Protein AF-A0A7Y5CRU9-F1 (afdb_monomer_lite)

Foldseek 3Di:
DPDPDPLDAAADEPLRLVVLCVCCVVVPDPVCVVVSVVVSVVSVVRHDYDDQPDDDPFFQPNSCVVQVSRCQRVVPQEDEDPCCVRGDPQDDNNYGYYHPVVVVVVSVVVVVVVD

Secondary structure (DSSP, 8-state):
------SS-EEEEHHHHHHHHHHHHHHS-GGGHHHHHHHHHHHHHHEEEE--------SSSGGGHHHHHHHHHTT-SEEE-S-GGGSPSSEETTEEEE-HHHHHHHHHHHHHH--

Radius of gyration: 15.54 Å; chains: 1; bounding box: 36×32×41 Å

Structure (mmCIF, N/CA/C/O backbone):
data_AF-A0A7Y5CRU9-F1
#
_entry.id   AF-A0A7Y5CRU9-F1
#
loop_
_atom_site.group_PDB
_atom_site.id
_atom_site.type_symbol
_atom_site.label_atom_id
_atom_site.label_alt_id
_atom_site.label_comp_id
_atom_site.label_asym_id
_atom_site.label_entity_id
_atom_site.label_seq_id
_atom_site.pdbx_PDB_ins_code
_atom_site.Cartn_x
_atom_site.Cartn_y
_atom_site.Cartn_z
_atom_site.occupancy
_atom_site.B_iso_or_equiv
_atom_site.auth_seq_id
_atom_site.auth_comp_id
_atom_site.auth_asym_id
_atom_site.auth_atom_id
_atom_site.pdbx_PDB_model_num
ATOM 1 N N . MET A 1 1 ? 16.352 14.870 18.999 1.00 32.31 1 MET A N 1
ATOM 2 C CA . MET A 1 1 ? 15.815 13.499 19.093 1.00 32.31 1 MET A CA 1
ATOM 3 C C . MET A 1 1 ? 14.672 13.399 18.105 1.00 32.31 1 MET A C 1
ATOM 5 O O . MET A 1 1 ? 13.578 13.853 18.399 1.00 32.31 1 MET A O 1
ATOM 9 N N . THR A 1 2 ? 14.970 12.955 16.887 1.00 38.44 2 THR A N 1
ATOM 10 C CA . THR A 1 2 ? 13.973 12.609 15.867 1.00 38.44 2 THR A CA 1
ATOM 11 C C . THR 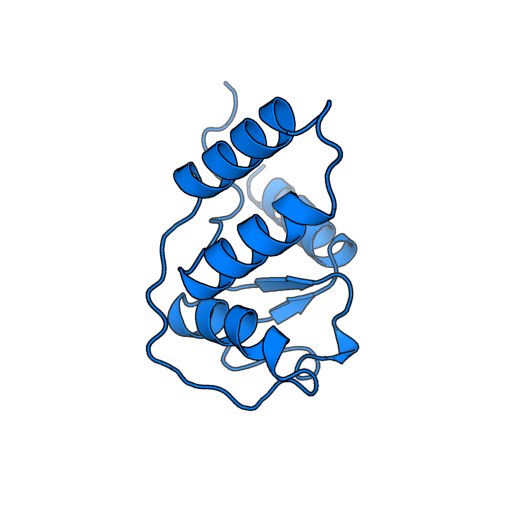A 1 2 ? 13.201 11.405 16.394 1.00 38.44 2 THR A C 1
ATOM 13 O O . THR A 1 2 ? 13.831 10.385 16.653 1.00 38.44 2 THR A O 1
ATOM 16 N N . ARG A 1 3 ? 11.899 11.546 16.669 1.00 45.28 3 ARG A N 1
ATOM 17 C CA . ARG A 1 3 ? 11.072 10.428 17.148 1.00 45.28 3 ARG A CA 1
ATOM 18 C C . ARG A 1 3 ? 11.207 9.258 16.162 1.00 45.28 3 A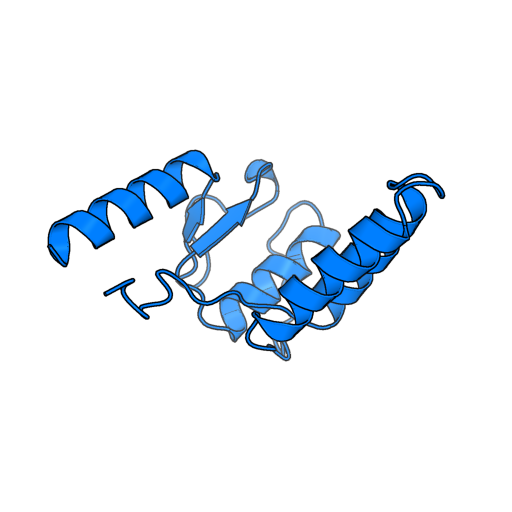RG A C 1
ATOM 20 O O . ARG A 1 3 ? 11.021 9.455 14.967 1.00 45.28 3 ARG A O 1
ATOM 27 N N . GLU A 1 4 ? 11.576 8.093 16.688 1.00 53.53 4 GLU A N 1
ATOM 28 C CA . GLU A 1 4 ? 11.710 6.801 15.991 1.00 53.53 4 GLU A CA 1
ATOM 29 C C . GLU A 1 4 ? 10.353 6.094 15.810 1.00 53.53 4 GLU A C 1
ATOM 31 O O . GLU A 1 4 ? 10.306 4.899 15.536 1.00 53.53 4 GLU A O 1
ATOM 36 N N . ASP A 1 5 ? 9.240 6.809 15.981 1.00 56.44 5 ASP A N 1
ATOM 37 C CA . ASP A 1 5 ? 7.913 6.217 15.873 1.00 56.44 5 ASP A CA 1
ATOM 38 C C . ASP A 1 5 ? 7.446 6.303 14.417 1.00 56.44 5 ASP A C 1
ATOM 40 O O . ASP A 1 5 ? 7.101 7.377 13.916 1.00 56.44 5 ASP A O 1
ATOM 44 N N . ASP A 1 6 ? 7.433 5.164 13.726 1.00 69.00 6 ASP A N 1
ATOM 45 C CA . ASP A 1 6 ? 6.730 5.041 12.454 1.00 69.00 6 ASP A CA 1
ATOM 46 C C . ASP A 1 6 ? 5.242 5.351 12.689 1.00 69.00 6 ASP A C 1
ATOM 48 O O . ASP A 1 6 ? 4.508 4.566 13.290 1.00 69.00 6 ASP A O 1
ATOM 52 N N . TYR A 1 7 ? 4.779 6.510 12.206 1.00 81.94 7 TYR A N 1
ATOM 53 C CA . TYR A 1 7 ? 3.383 6.958 12.336 1.00 81.94 7 TYR A CA 1
ATOM 54 C C . TYR A 1 7 ? 2.366 5.972 11.739 1.00 81.94 7 TYR A C 1
ATOM 56 O O . TYR A 1 7 ? 1.176 6.033 12.049 1.00 81.94 7 TYR A O 1
ATOM 64 N N . PHE A 1 8 ? 2.818 5.101 10.837 1.00 90.75 8 PHE A N 1
ATOM 65 C CA . PHE A 1 8 ? 2.034 4.041 10.224 1.00 90.75 8 PHE A CA 1
ATOM 66 C C . PHE A 1 8 ? 2.954 2.924 9.726 1.00 90.75 8 PHE A C 1
ATOM 68 O O . PHE A 1 8 ? 4.094 3.164 9.339 1.00 90.75 8 PHE A O 1
ATOM 75 N N . GLN A 1 9 ? 2.415 1.710 9.640 1.00 93.38 9 GLN A N 1
ATOM 76 C CA . GLN A 1 9 ? 3.070 0.589 8.975 1.00 93.38 9 GLN A CA 1
ATOM 77 C C . GLN A 1 9 ? 2.540 0.448 7.544 1.00 93.38 9 GLN A C 1
ATOM 79 O O . GLN A 1 9 ? 1.331 0.379 7.319 1.00 93.38 9 GLN A O 1
ATOM 84 N N . LEU A 1 10 ? 3.439 0.385 6.559 1.00 95.19 10 LEU A N 1
ATOM 85 C CA . LEU A 1 10 ? 3.067 0.075 5.178 1.00 95.19 10 LEU A CA 1
ATOM 86 C C . LEU A 1 10 ? 2.833 -1.425 5.022 1.00 95.19 10 LEU A C 1
ATOM 88 O O . LEU A 1 10 ? 3.661 -2.221 5.455 1.00 95.19 10 LEU A O 1
ATOM 92 N N . LEU A 1 11 ? 1.755 -1.809 4.342 1.00 97.69 11 LEU A N 1
ATOM 93 C CA . LEU A 1 11 ? 1.507 -3.199 3.963 1.00 97.69 11 LEU A CA 1
ATOM 94 C C . LEU A 1 11 ? 1.712 -3.381 2.462 1.00 97.69 11 LEU A C 1
ATOM 96 O O . LEU A 1 11 ? 1.253 -2.569 1.655 1.00 97.69 11 LEU A O 1
ATOM 100 N N . LEU A 1 12 ? 2.380 -4.466 2.086 1.00 97.56 12 LEU A N 1
ATOM 101 C CA . LEU A 1 12 ? 2.623 -4.823 0.695 1.00 97.56 12 LEU A CA 1
ATOM 102 C C . LEU A 1 12 ? 2.410 -6.321 0.494 1.00 97.56 12 LEU A C 1
ATOM 104 O O . LEU A 1 12 ? 2.736 -7.128 1.356 1.00 97.56 12 LEU A O 1
ATOM 108 N N . SER A 1 13 ? 1.901 -6.707 -0.670 1.00 97.88 13 SER A N 1
ATOM 109 C CA . SER A 1 13 ? 1.788 -8.107 -1.076 1.00 97.88 13 SER A CA 1
ATOM 110 C C . SER A 1 13 ? 2.463 -8.333 -2.422 1.00 97.88 13 SER A C 1
ATOM 112 O O . SER A 1 13 ? 2.670 -7.398 -3.200 1.00 97.88 13 SER A O 1
ATOM 114 N N . GLN A 1 14 ? 2.787 -9.589 -2.737 1.00 97.25 14 GLN A N 1
ATOM 115 C CA . GLN A 1 14 ? 3.400 -9.930 -4.024 1.00 97.25 14 GLN A CA 1
ATOM 116 C C . GLN A 1 14 ? 2.553 -9.483 -5.241 1.00 97.25 14 GLN A C 1
ATOM 118 O O . GLN A 1 14 ? 3.145 -8.941 -6.184 1.00 97.25 14 GLN A O 1
ATOM 123 N N . PRO A 1 15 ? 1.207 -9.614 -5.246 1.00 96.25 15 PRO A N 1
ATOM 124 C CA . PRO A 1 15 ? 0.380 -9.110 -6.345 1.00 96.25 15 PRO A CA 1
ATOM 125 C C . PRO A 1 15 ? 0.428 -7.587 -6.519 1.00 96.25 15 PRO A C 1
ATOM 127 O O . PRO A 1 15 ? 0.407 -7.103 -7.652 1.00 96.25 15 PRO A O 1
ATOM 130 N N . ILE A 1 16 ? 0.512 -6.826 -5.419 1.00 96.38 16 ILE A N 1
ATOM 131 C CA . ILE A 1 16 ? 0.665 -5.361 -5.464 1.00 96.38 16 ILE A CA 1
ATOM 132 C C . ILE A 1 16 ? 2.060 -4.996 -5.972 1.00 96.38 16 ILE A C 1
ATOM 134 O O . ILE A 1 16 ? 2.200 -4.150 -6.848 1.00 96.38 16 ILE A O 1
ATOM 138 N N . TRP A 1 17 ? 3.099 -5.666 -5.472 1.00 97.38 17 TRP A N 1
ATOM 139 C CA . TRP A 1 17 ? 4.471 -5.423 -5.908 1.00 97.38 17 TRP A CA 1
ATOM 140 C C . TRP A 1 17 ? 4.665 -5.679 -7.405 1.00 97.38 17 TRP A C 1
ATOM 142 O O . TRP A 1 17 ? 5.312 -4.896 -8.101 1.00 97.38 17 TRP A O 1
ATOM 152 N N . SER A 1 18 ? 4.075 -6.762 -7.913 1.00 95.88 18 SER A N 1
ATOM 153 C CA . SER A 1 18 ? 4.104 -7.093 -9.340 1.00 95.88 18 SER A CA 1
ATOM 154 C C . SER A 1 18 ? 3.434 -6.004 -10.181 1.00 95.88 18 SER A C 1
ATOM 156 O O . SER A 1 18 ? 3.988 -5.611 -11.206 1.00 95.88 18 SER A O 1
ATOM 158 N N . GLU A 1 19 ? 2.301 -5.470 -9.712 1.00 94.50 19 GLU A N 1
ATOM 159 C CA . GLU A 1 19 ? 1.616 -4.338 -10.345 1.00 94.50 19 GLU A CA 1
ATOM 160 C C . GLU A 1 19 ? 2.497 -3.089 -10.355 1.00 94.50 19 GLU A C 1
ATOM 162 O O . GLU A 1 19 ? 2.686 -2.476 -11.399 1.00 94.50 19 GLU A O 1
ATOM 167 N N . TYR A 1 20 ? 3.084 -2.731 -9.211 1.00 95.12 20 TYR A N 1
ATOM 168 C CA . TYR A 1 20 ? 3.918 -1.537 -9.093 1.00 95.12 20 TYR A CA 1
ATOM 169 C C . TYR A 1 20 ? 5.124 -1.596 -10.017 1.00 95.12 20 TYR A C 1
ATOM 171 O O . TYR A 1 20 ? 5.399 -0.614 -10.702 1.00 95.12 20 TYR A O 1
ATOM 179 N N . ARG A 1 21 ? 5.814 -2.741 -10.082 1.00 96.00 21 ARG A N 1
ATOM 180 C CA . ARG A 1 21 ? 6.936 -2.908 -11.011 1.00 96.00 21 ARG A CA 1
ATOM 181 C C . ARG A 1 21 ? 6.480 -2.806 -12.457 1.00 96.00 21 ARG A C 1
ATOM 183 O O . ARG A 1 21 ? 7.023 -1.985 -13.182 1.00 96.00 21 ARG A O 1
ATOM 190 N N . ALA A 1 22 ? 5.445 -3.553 -12.843 1.00 95.44 22 ALA A N 1
ATOM 191 C CA . ALA A 1 22 ? 4.934 -3.514 -14.208 1.00 95.44 22 ALA A CA 1
ATOM 192 C C . ALA A 1 22 ? 4.527 -2.092 -14.617 1.00 95.44 22 ALA A C 1
ATOM 194 O O . ALA A 1 22 ? 4.930 -1.621 -15.679 1.00 95.44 22 ALA A O 1
ATOM 195 N N . VAL A 1 23 ? 3.783 -1.387 -13.755 1.00 94.75 23 VAL A N 1
ATOM 196 C CA . VAL A 1 23 ? 3.322 -0.022 -14.018 1.00 94.75 23 VAL A CA 1
ATOM 197 C C . VAL A 1 23 ? 4.483 0.961 -14.098 1.00 94.75 23 VAL A C 1
ATOM 199 O O . VAL A 1 23 ? 4.555 1.770 -15.021 1.00 94.75 23 VAL A O 1
ATOM 202 N N . ALA A 1 24 ? 5.405 0.900 -13.142 1.00 95.62 24 ALA A N 1
ATOM 203 C CA . ALA A 1 24 ? 6.529 1.819 -13.092 1.00 95.62 24 ALA A CA 1
ATOM 204 C C . ALA A 1 24 ? 7.523 1.582 -14.243 1.00 95.62 24 ALA A C 1
ATOM 206 O O . ALA A 1 24 ? 8.089 2.546 -14.755 1.00 95.62 24 ALA A O 1
ATOM 207 N N . ASP A 1 25 ? 7.698 0.338 -14.690 1.00 94.81 25 ASP A N 1
ATOM 208 C CA . ASP A 1 25 ? 8.574 -0.000 -15.813 1.00 94.81 25 ASP A CA 1
ATOM 209 C C . ASP A 1 25 ? 8.105 0.646 -17.121 1.00 94.81 25 ASP A C 1
ATOM 211 O O . ASP A 1 25 ? 8.940 1.152 -17.871 1.00 94.81 25 ASP A O 1
ATOM 215 N N . TRP A 1 26 ? 6.790 0.683 -17.380 1.00 95.31 26 TRP A N 1
ATOM 216 C CA . TRP A 1 26 ? 6.254 1.310 -18.595 1.00 95.31 26 TRP A CA 1
ATOM 217 C C . TRP A 1 26 ? 6.058 2.825 -18.459 1.00 95.31 26 TRP A C 1
ATOM 219 O O . TRP A 1 26 ? 6.247 3.553 -19.433 1.00 95.31 26 TRP A O 1
ATOM 229 N N . LEU A 1 27 ? 5.653 3.308 -17.279 1.00 96.75 27 LEU A N 1
ATOM 230 C CA . LEU A 1 27 ? 5.284 4.711 -17.075 1.00 96.75 27 LEU A CA 1
ATOM 231 C C . LEU A 1 27 ? 6.511 5.620 -16.940 1.00 96.75 27 LEU A C 1
ATOM 233 O O . LEU A 1 27 ? 6.461 6.790 -17.326 1.00 96.75 27 LEU A O 1
ATOM 237 N N . ILE A 1 28 ? 7.601 5.111 -16.359 1.00 96.69 28 ILE A N 1
ATOM 238 C CA . ILE A 1 28 ? 8.782 5.916 -16.052 1.00 96.69 28 ILE A CA 1
ATOM 239 C C . ILE A 1 28 ? 9.787 5.865 -17.216 1.00 96.69 28 ILE A C 1
ATOM 241 O O . ILE A 1 28 ? 10.207 4.783 -17.633 1.00 96.69 28 ILE A O 1
ATOM 245 N N . PRO A 1 29 ? 10.241 7.022 -17.738 1.00 96.44 29 PRO A N 1
ATOM 246 C CA . PRO A 1 29 ? 11.183 7.053 -18.851 1.00 96.44 29 PRO A CA 1
ATOM 247 C C . PRO A 1 29 ? 12.547 6.471 -18.464 1.00 96.44 29 PRO A C 1
ATOM 249 O O . PRO A 1 29 ? 12.972 6.554 -17.312 1.00 96.44 29 PRO A O 1
ATOM 252 N N . ALA A 1 30 ? 13.279 5.959 -19.459 1.00 95.12 30 ALA A N 1
ATOM 253 C CA . ALA A 1 30 ? 14.586 5.316 -19.280 1.00 95.12 30 ALA A CA 1
ATOM 254 C C . ALA A 1 30 ? 15.581 6.149 -18.445 1.00 95.12 30 ALA A C 1
ATOM 256 O O . ALA A 1 30 ? 16.284 5.610 -17.594 1.00 95.12 30 ALA A O 1
ATOM 257 N N . SER A 1 31 ? 15.587 7.475 -18.620 1.00 97.12 31 SER A N 1
ATOM 258 C CA . SER A 1 31 ? 16.452 8.405 -17.875 1.00 97.12 31 SER A CA 1
ATOM 259 C C . SER A 1 31 ? 16.184 8.448 -16.365 1.00 97.12 31 SER A C 1
ATOM 261 O O . SER A 1 31 ? 17.027 8.924 -15.606 1.00 97.12 31 SER A O 1
ATOM 263 N N . LYS A 1 32 ? 15.021 7.965 -15.922 1.00 97.19 32 LYS A N 1
ATOM 264 C CA . LYS A 1 32 ? 14.560 7.968 -14.530 1.00 97.19 32 LYS A CA 1
ATOM 265 C C . LYS A 1 32 ? 14.453 6.569 -13.918 1.00 97.19 32 LYS A C 1
ATOM 267 O O . LYS A 1 32 ? 14.131 6.454 -12.738 1.00 97.19 32 LYS A O 1
ATOM 272 N N . GLN A 1 33 ? 14.783 5.519 -14.670 1.00 94.38 33 GLN A N 1
ATOM 273 C CA . GLN A 1 33 ? 14.738 4.132 -14.191 1.00 94.38 33 GLN A CA 1
ATOM 274 C C . GLN A 1 33 ? 15.583 3.892 -12.921 1.00 94.38 33 GLN A C 1
ATOM 276 O O . GLN A 1 33 ? 15.047 3.306 -11.983 1.00 94.38 33 GLN A O 1
ATOM 281 N N . PRO A 1 34 ? 16.816 4.432 -12.779 1.00 96.94 34 PRO A N 1
ATOM 282 C CA . PRO A 1 34 ? 17.589 4.250 -11.545 1.00 96.94 34 PRO A CA 1
ATOM 283 C C . PRO A 1 34 ? 16.939 4.886 -10.308 1.00 96.94 34 PRO A C 1
ATOM 285 O O . PRO A 1 34 ? 17.070 4.376 -9.200 1.00 96.94 34 PRO A O 1
ATOM 288 N N . GLU A 1 35 ? 16.251 6.018 -10.479 1.00 96.88 35 GLU A N 1
ATOM 289 C CA . GLU A 1 35 ? 15.524 6.690 -9.396 1.00 96.88 35 GLU A CA 1
ATOM 290 C C . GLU A 1 35 ? 14.273 5.890 -9.009 1.00 96.88 35 GLU A C 1
ATOM 292 O O . GLU A 1 35 ? 14.037 5.645 -7.827 1.00 96.88 35 GLU A O 1
ATOM 297 N N . LYS A 1 36 ? 13.533 5.396 -10.009 1.00 97.00 36 LYS A N 1
ATOM 298 C CA . LYS A 1 36 ? 12.399 4.483 -9.823 1.00 97.00 36 LYS A CA 1
ATOM 299 C C . LYS A 1 36 ? 12.805 3.221 -9.060 1.00 97.00 36 LYS A C 1
ATOM 301 O O . LYS A 1 36 ? 12.140 2.881 -8.088 1.00 97.00 36 LYS A O 1
ATOM 306 N N . ASP A 1 37 ? 13.896 2.562 -9.450 1.00 96.38 37 ASP A N 1
ATOM 307 C CA . ASP A 1 37 ? 14.372 1.342 -8.784 1.00 96.38 37 ASP A CA 1
ATOM 308 C C . ASP A 1 37 ? 14.737 1.600 -7.316 1.00 96.38 37 ASP A C 1
ATOM 310 O O . ASP A 1 37 ? 14.375 0.812 -6.443 1.00 96.38 37 ASP A O 1
ATOM 314 N N . ARG A 1 38 ? 15.380 2.739 -7.015 1.00 97.06 38 ARG A N 1
ATOM 315 C CA . ARG A 1 38 ? 15.674 3.142 -5.628 1.00 97.06 38 ARG A CA 1
ATOM 316 C C . ARG A 1 38 ? 14.402 3.347 -4.808 1.00 97.06 38 ARG A C 1
ATOM 318 O O . ARG A 1 38 ? 14.325 2.849 -3.690 1.00 97.06 38 ARG A O 1
ATOM 325 N N . ILE A 1 39 ? 13.413 4.062 -5.347 1.00 96.31 39 ILE A N 1
ATOM 326 C CA . ILE A 1 39 ? 12.136 4.311 -4.657 1.00 96.31 39 ILE A CA 1
ATOM 327 C C . ILE A 1 39 ? 11.395 2.996 -4.405 1.00 96.31 39 ILE A C 1
ATOM 329 O O . ILE A 1 39 ? 10.901 2.767 -3.301 1.00 96.31 39 ILE A O 1
ATOM 333 N N . LEU A 1 40 ? 11.340 2.121 -5.410 1.00 96.50 40 LEU A N 1
ATOM 334 C CA . LEU A 1 40 ? 10.709 0.813 -5.280 1.00 96.50 40 LEU A CA 1
ATOM 335 C C . LEU A 1 40 ? 11.407 -0.033 -4.209 1.00 96.50 40 LEU A C 1
ATOM 337 O O . LEU A 1 40 ? 10.715 -0.615 -3.379 1.00 96.50 40 LEU A O 1
ATOM 341 N N . GLU A 1 41 ? 12.742 -0.069 -4.167 1.00 96.38 41 GLU A N 1
ATOM 342 C CA . GLU A 1 41 ? 13.455 -0.831 -3.133 1.00 96.38 41 GLU A CA 1
ATOM 343 C C . GLU A 1 41 ? 13.220 -0.262 -1.727 1.00 96.38 41 GLU A C 1
ATOM 345 O O . GLU A 1 41 ? 13.025 -1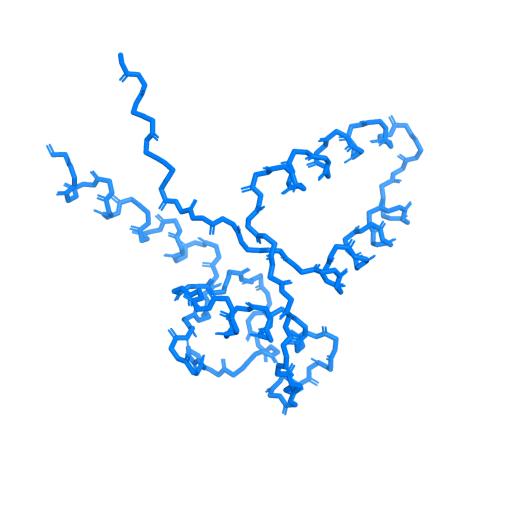.031 -0.790 1.00 96.38 41 GLU A O 1
ATOM 350 N N . ILE A 1 42 ? 13.136 1.065 -1.567 1.00 95.38 42 ILE A N 1
ATOM 351 C CA . ILE A 1 42 ? 12.762 1.678 -0.281 1.00 95.38 42 ILE A CA 1
ATOM 352 C C . ILE A 1 42 ? 11.371 1.200 0.153 1.00 95.38 42 ILE A C 1
ATOM 354 O O . ILE A 1 42 ? 11.215 0.725 1.275 1.00 95.38 42 ILE A O 1
ATOM 358 N N . LEU A 1 43 ? 10.373 1.246 -0.738 1.00 93.88 43 LEU A N 1
ATOM 359 C CA . LEU A 1 43 ? 9.030 0.728 -0.438 1.00 93.88 43 LEU A CA 1
ATOM 360 C C . LEU A 1 43 ? 9.069 -0.759 -0.061 1.00 93.88 43 LEU A C 1
ATOM 362 O O . LEU A 1 43 ? 8.392 -1.178 0.875 1.00 93.88 43 LEU A O 1
ATOM 366 N N . ARG A 1 44 ? 9.889 -1.548 -0.766 1.00 95.31 44 ARG A N 1
ATOM 367 C CA . ARG A 1 44 ? 10.071 -2.986 -0.534 1.00 95.31 44 ARG A CA 1
ATOM 368 C C . ARG A 1 44 ? 10.585 -3.285 0.873 1.00 95.31 44 ARG A C 1
ATOM 370 O O . ARG A 1 44 ? 10.130 -4.249 1.487 1.00 95.31 44 ARG A O 1
ATOM 377 N N . LEU A 1 45 ? 11.545 -2.485 1.339 1.00 95.00 45 LEU A N 1
ATOM 378 C CA . LEU A 1 45 ? 12.243 -2.662 2.613 1.00 95.00 45 LEU A CA 1
ATOM 379 C C . LEU A 1 45 ? 11.476 -2.084 3.808 1.00 95.00 45 LEU A C 1
ATOM 381 O O . LEU A 1 45 ? 11.667 -2.557 4.922 1.00 95.00 45 LEU A O 1
ATOM 385 N N . GLN A 1 46 ? 10.639 -1.067 3.594 1.00 93.19 46 GLN A N 1
ATOM 386 C CA . GLN A 1 46 ? 9.861 -0.416 4.658 1.00 93.19 46 GLN A CA 1
ATOM 387 C C . GLN A 1 46 ? 8.484 -1.060 4.885 1.00 93.19 46 GLN A C 1
ATOM 389 O O . GLN A 1 46 ? 7.840 -0.799 5.896 1.00 93.19 46 GLN A O 1
ATOM 394 N N . ALA A 1 47 ? 8.004 -1.886 3.952 1.00 95.88 47 ALA A N 1
ATOM 395 C CA . ALA A 1 47 ? 6.697 -2.519 4.066 1.00 95.88 47 ALA A CA 1
ATOM 396 C C . ALA A 1 47 ? 6.736 -3.856 4.820 1.00 95.88 47 ALA A C 1
ATOM 398 O O . ALA A 1 4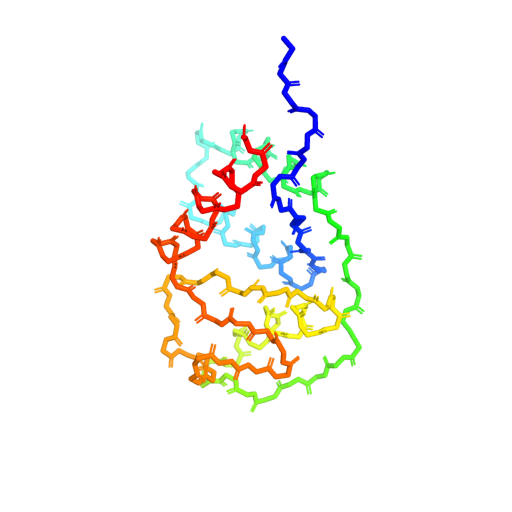7 ? 7.618 -4.693 4.615 1.00 95.88 47 ALA A O 1
ATOM 399 N N . ALA A 1 48 ? 5.699 -4.103 5.618 1.00 96.88 48 ALA A N 1
ATOM 400 C CA . ALA A 1 48 ? 5.358 -5.430 6.096 1.00 96.88 48 ALA A CA 1
ATOM 401 C C . ALA A 1 48 ? 4.740 -6.249 4.955 1.00 96.88 48 ALA A C 1
ATOM 403 O O . ALA A 1 48 ? 3.775 -5.837 4.304 1.00 96.88 48 ALA A O 1
ATOM 404 N N . TRP A 1 49 ? 5.317 -7.424 4.714 1.00 97.88 49 TRP A N 1
ATOM 405 C CA . TRP A 1 49 ? 4.902 -8.308 3.634 1.00 97.88 49 TRP A CA 1
ATOM 406 C C . TRP A 1 49 ? 3.748 -9.198 4.069 1.00 97.88 49 TRP A C 1
ATOM 408 O O . TRP A 1 49 ? 3.891 -10.051 4.942 1.00 97.88 49 TRP A O 1
ATOM 418 N N . ILE A 1 50 ? 2.612 -9.010 3.414 1.00 98.25 50 ILE A N 1
ATOM 419 C CA . ILE A 1 50 ? 1.399 -9.785 3.611 1.00 98.25 50 ILE A CA 1
ATOM 420 C C . ILE A 1 50 ? 1.296 -10.815 2.492 1.00 98.25 50 ILE A C 1
ATOM 422 O O . ILE A 1 50 ? 1.511 -10.510 1.315 1.00 98.25 50 ILE A O 1
ATOM 426 N N . GLN A 1 51 ? 0.936 -12.040 2.864 1.00 97.00 51 GLN A N 1
ATOM 427 C CA . GLN A 1 51 ? 0.511 -13.079 1.937 1.00 97.00 51 GLN A CA 1
ATOM 428 C C . GLN A 1 51 ? -1.014 -13.191 2.028 1.00 97.00 51 GLN A C 1
ATOM 430 O O . GLN A 1 51 ? -1.506 -13.859 2.939 1.00 97.00 51 GLN A O 1
ATOM 435 N N . PRO A 1 52 ? -1.771 -12.535 1.129 1.00 94.19 52 PRO A N 1
ATOM 436 C CA . PRO A 1 52 ? -3.220 -12.595 1.178 1.00 94.19 52 PRO A CA 1
ATOM 437 C C . PRO A 1 52 ? -3.696 -14.026 0.909 1.00 94.19 52 PRO A C 1
ATOM 439 O O . PRO A 1 52 ? -3.269 -14.660 -0.061 1.00 94.19 52 PRO A O 1
ATOM 442 N N . ALA A 1 53 ? -4.563 -14.529 1.778 1.00 93.19 53 ALA A N 1
ATOM 443 C CA . ALA A 1 53 ? -5.271 -15.795 1.636 1.00 93.19 53 ALA A CA 1
ATOM 444 C C . ALA A 1 53 ? -6.701 -15.582 1.112 1.00 93.19 53 ALA A C 1
ATOM 446 O O . ALA A 1 53 ? -7.266 -16.468 0.466 1.00 93.19 53 ALA A O 1
ATOM 447 N N . SER A 1 54 ? -7.276 -14.406 1.363 1.00 90.00 54 SER A N 1
ATOM 448 C CA . SER A 1 54 ? -8.596 -14.014 0.897 1.00 90.00 54 SER A CA 1
ATOM 449 C C . SER A 1 54 ? -8.597 -13.751 -0.607 1.00 90.00 54 SER A C 1
ATOM 451 O O . SER A 1 54 ? -7.676 -13.153 -1.163 1.00 90.00 54 SER A O 1
ATOM 453 N N . ARG A 1 55 ? -9.676 -14.176 -1.271 1.00 92.50 55 ARG A N 1
ATOM 454 C CA . ARG A 1 55 ? -10.000 -13.806 -2.652 1.00 92.50 55 ARG A CA 1
ATOM 455 C C . ARG A 1 55 ? -11.310 -13.043 -2.654 1.00 92.50 55 ARG A C 1
ATOM 457 O O . ARG A 1 55 ? -12.358 -13.624 -2.378 1.00 92.50 55 ARG A O 1
ATOM 464 N N . LEU A 1 56 ? -11.239 -11.744 -2.918 1.00 92.25 56 LEU A N 1
ATOM 465 C CA . LEU A 1 56 ? -12.383 -10.844 -2.820 1.00 92.25 56 LEU A CA 1
ATOM 466 C C . LEU A 1 56 ? -12.905 -10.473 -4.211 1.00 92.25 56 LEU A C 1
ATOM 468 O O . LEU A 1 56 ? -12.155 -10.348 -5.175 1.00 92.25 56 LEU A O 1
ATOM 472 N N . GLN A 1 57 ? -14.216 -10.271 -4.295 1.00 92.12 57 GLN A N 1
ATOM 473 C CA . GLN A 1 57 ? -14.904 -9.701 -5.457 1.00 92.12 57 GLN A CA 1
ATOM 474 C C . GLN A 1 57 ? -15.757 -8.517 -4.993 1.00 92.12 57 GLN A C 1
ATOM 476 O O . GLN A 1 57 ? -16.972 -8.493 -5.164 1.00 92.12 57 GLN A O 1
ATOM 481 N N . ALA A 1 58 ? -15.116 -7.575 -4.302 1.00 90.69 58 ALA A N 1
ATOM 482 C CA . ALA A 1 58 ? -15.788 -6.453 -3.652 1.00 90.69 58 ALA A CA 1
ATOM 483 C C . ALA A 1 58 ? -15.592 -5.131 -4.410 1.00 90.69 58 ALA A C 1
ATOM 485 O O . ALA A 1 58 ? -16.435 -4.239 -4.320 1.00 90.69 58 ALA A O 1
ATOM 486 N N . CYS A 1 59 ? -14.497 -5.001 -5.161 1.00 91.62 59 CYS A N 1
ATOM 487 C CA . CYS A 1 59 ? -14.226 -3.833 -5.986 1.00 91.62 59 CYS A CA 1
ATOM 488 C C . CYS A 1 59 ? -14.916 -3.944 -7.352 1.00 91.62 59 CYS A C 1
ATOM 490 O O . CYS A 1 59 ? -14.958 -5.021 -7.951 1.00 91.62 59 CYS A O 1
ATOM 492 N N . SER A 1 60 ? -15.424 -2.821 -7.867 1.00 91.50 60 SER A N 1
ATOM 493 C CA . SER A 1 60 ? -16.011 -2.762 -9.214 1.00 91.50 60 SER A CA 1
ATOM 494 C C . SER A 1 60 ? -14.956 -2.894 -10.314 1.00 91.50 60 SER A C 1
ATOM 496 O O . SER A 1 60 ? -15.246 -3.437 -11.378 1.00 91.50 60 SER A O 1
ATOM 498 N N . ASP A 1 61 ? -13.724 -2.461 -10.040 1.00 89.88 61 ASP A N 1
ATOM 499 C CA . ASP A 1 61 ? -12.549 -2.845 -10.814 1.00 89.88 61 ASP A CA 1
ATOM 500 C C . ASP A 1 61 ? -11.929 -4.102 -10.191 1.00 89.88 61 ASP A C 1
ATOM 502 O O . ASP A 1 61 ? -11.495 -4.102 -9.037 1.00 89.88 61 ASP A O 1
ATOM 506 N N . ILE A 1 62 ? -11.878 -5.190 -10.962 1.00 88.88 62 ILE A N 1
ATOM 507 C CA . ILE A 1 62 ? -11.369 -6.483 -10.492 1.00 88.88 62 ILE A CA 1
ATOM 508 C C . ILE A 1 62 ? -9.903 -6.372 -10.056 1.00 88.88 62 ILE A C 1
ATOM 510 O O . ILE A 1 62 ? -9.497 -7.040 -9.101 1.00 88.88 62 ILE A O 1
ATOM 514 N N . SER A 1 63 ? -9.120 -5.520 -10.723 1.00 88.56 63 SER A N 1
ATOM 515 C CA . SER A 1 63 ? -7.701 -5.342 -10.431 1.00 88.56 63 SER A CA 1
ATOM 516 C C . SER A 1 63 ? -7.461 -4.710 -9.057 1.00 88.56 63 SER A C 1
ATOM 518 O O . SER A 1 63 ? -6.447 -5.032 -8.430 1.00 88.56 63 SER A O 1
ATOM 520 N N . ASP A 1 64 ? -8.419 -3.918 -8.559 1.00 93.06 64 ASP A N 1
ATOM 521 C CA . ASP A 1 64 ? -8.347 -3.226 -7.272 1.00 93.06 64 ASP A CA 1
ATOM 522 C C . ASP A 1 64 ? -8.560 -4.171 -6.074 1.00 93.06 64 ASP A C 1
ATOM 524 O O . ASP A 1 64 ? -8.129 -3.862 -4.959 1.00 93.06 64 ASP A O 1
ATOM 528 N N . ASN A 1 65 ? -9.155 -5.357 -6.282 1.00 95.00 65 ASN A N 1
ATOM 529 C CA . ASN A 1 65 ? -9.385 -6.325 -5.199 1.00 95.00 65 ASN A CA 1
ATOM 530 C C . ASN A 1 65 ? -8.084 -6.725 -4.495 1.00 95.00 65 ASN A C 1
ATOM 532 O O . ASN A 1 65 ? -8.090 -6.881 -3.282 1.00 95.00 65 ASN A O 1
ATOM 536 N N . ARG A 1 66 ? -6.948 -6.800 -5.203 1.00 95.38 66 ARG A N 1
ATOM 537 C CA . ARG A 1 66 ? -5.657 -7.189 -4.603 1.00 95.38 66 ARG A CA 1
ATOM 538 C C . ARG A 1 66 ? -5.187 -6.239 -3.493 1.00 95.38 66 ARG A C 1
ATOM 540 O O . ARG A 1 66 ? -4.492 -6.662 -2.570 1.00 95.38 66 ARG A O 1
ATOM 547 N N . PHE A 1 67 ? -5.546 -4.955 -3.590 1.00 96.00 67 PHE A N 1
ATOM 548 C CA . PHE A 1 67 ? -5.234 -3.963 -2.561 1.00 96.00 67 PHE A CA 1
ATOM 549 C C . PHE A 1 67 ? -6.118 -4.170 -1.338 1.00 96.00 67 PHE A C 1
ATOM 551 O O . PHE A 1 67 ? -5.631 -4.126 -0.210 1.00 96.00 67 PHE A O 1
ATOM 558 N N . LEU A 1 68 ? -7.400 -4.456 -1.568 1.00 96.19 68 LEU A N 1
ATOM 559 C CA . LEU A 1 68 ? -8.349 -4.734 -0.502 1.00 96.19 68 LEU A CA 1
ATOM 560 C C . LEU A 1 68 ? -8.046 -6.064 0.203 1.00 96.19 68 LEU A C 1
ATOM 562 O O . LEU A 1 68 ? -8.045 -6.106 1.424 1.00 96.19 68 LEU A O 1
ATOM 566 N N . GLU A 1 69 ? -7.709 -7.119 -0.542 1.00 97.31 69 GLU A N 1
ATOM 567 C CA . GLU A 1 69 ? -7.258 -8.418 -0.020 1.00 97.31 69 GLU A CA 1
ATOM 568 C C . GLU A 1 69 ? -6.054 -8.249 0.913 1.00 97.31 69 GLU A C 1
ATOM 570 O O . GLU A 1 69 ? -6.065 -8.731 2.043 1.00 97.31 69 GLU A O 1
ATOM 575 N N . CYS A 1 70 ? -5.036 -7.502 0.468 1.00 97.94 70 CYS A N 1
ATOM 576 C CA . CYS A 1 70 ? -3.858 -7.211 1.283 1.00 97.94 70 CYS A CA 1
ATOM 577 C C . CYS A 1 70 ? -4.204 -6.429 2.551 1.00 97.94 70 CYS A C 1
ATOM 579 O O . CYS A 1 70 ? -3.654 -6.718 3.611 1.00 97.94 70 CYS A O 1
ATOM 581 N N . ALA A 1 71 ? -5.088 -5.436 2.443 1.00 97.50 71 ALA A N 1
ATOM 582 C CA . ALA A 1 71 ? -5.485 -4.619 3.578 1.00 97.50 71 ALA A CA 1
ATOM 583 C C . ALA A 1 71 ? -6.286 -5.431 4.605 1.00 97.50 71 ALA A C 1
ATOM 585 O O . ALA A 1 71 ? -6.018 -5.333 5.797 1.00 97.50 71 ALA A O 1
ATOM 586 N N . VAL A 1 72 ? -7.223 -6.266 4.153 1.00 97.31 72 VAL A N 1
ATOM 587 C CA . VAL A 1 72 ? -8.064 -7.097 5.026 1.00 97.31 72 VAL A CA 1
ATOM 588 C C . VAL A 1 72 ? -7.231 -8.164 5.732 1.00 97.31 72 VAL A C 1
ATOM 590 O O . VAL A 1 72 ? -7.248 -8.240 6.960 1.00 97.31 72 VAL A O 1
ATOM 593 N N . ASP A 1 73 ? -6.452 -8.950 4.989 1.00 97.75 73 ASP A N 1
ATOM 594 C CA . ASP A 1 73 ? -5.665 -10.038 5.583 1.00 97.75 73 ASP A CA 1
ATOM 595 C C . ASP A 1 73 ? -4.498 -9.514 6.424 1.00 97.75 73 ASP A C 1
ATOM 597 O O . ASP A 1 73 ? -4.103 -10.130 7.415 1.00 97.75 73 ASP A O 1
ATOM 601 N N . GLY A 1 74 ? -3.973 -8.346 6.053 1.00 97.25 74 GLY A N 1
ATOM 602 C CA . GLY A 1 74 ? -2.971 -7.617 6.815 1.00 97.25 74 GLY A CA 1
ATOM 603 C C . GLY A 1 74 ? -3.532 -6.806 7.984 1.00 97.25 74 GLY A C 1
ATOM 604 O O . GLY A 1 74 ? -2.749 -6.206 8.714 1.00 97.25 74 GLY A O 1
ATOM 605 N N . LYS A 1 75 ? -4.859 -6.797 8.182 1.00 97.06 75 LYS A N 1
ATOM 606 C CA . LYS A 1 75 ? -5.562 -6.048 9.238 1.00 97.06 75 LYS A CA 1
ATOM 607 C C . LYS A 1 75 ? -5.213 -4.554 9.262 1.00 97.06 75 LYS A C 1
ATOM 609 O O . LYS A 1 75 ? -5.022 -3.976 10.326 1.00 97.06 75 LYS A O 1
ATOM 614 N N . ALA A 1 76 ? -5.114 -3.938 8.089 1.00 97.69 76 ALA A N 1
ATOM 615 C CA . ALA A 1 76 ? -4.854 -2.511 7.972 1.00 97.69 76 ALA A CA 1
ATOM 616 C C . ALA A 1 76 ? -6.016 -1.684 8.536 1.00 97.69 76 ALA A C 1
ATOM 618 O O . ALA A 1 76 ? -7.175 -1.926 8.206 1.00 97.69 76 ALA A O 1
ATOM 619 N N . ASP A 1 77 ? -5.700 -0.621 9.271 1.00 96.94 77 ASP A N 1
ATOM 620 C CA . ASP A 1 77 ? -6.706 0.359 9.692 1.00 96.94 77 ASP A CA 1
ATOM 621 C C . ASP A 1 77 ? -7.235 1.187 8.510 1.00 96.94 77 ASP A C 1
ATOM 623 O O . ASP A 1 77 ? -8.398 1.602 8.489 1.00 96.94 77 ASP A O 1
ATOM 627 N N . TYR A 1 78 ? -6.375 1.439 7.515 1.00 97.12 78 TYR A N 1
ATOM 628 C CA . TYR A 1 78 ? -6.665 2.313 6.382 1.00 97.12 78 TYR A CA 1
ATOM 629 C C . TYR A 1 78 ? -6.178 1.732 5.052 1.00 97.12 78 TYR A C 1
ATOM 631 O O . TYR A 1 78 ? -5.038 1.293 4.924 1.00 97.12 78 TYR A O 1
ATOM 639 N N . LEU A 1 79 ? -7.017 1.852 4.023 1.00 97.06 79 LEU A N 1
ATOM 640 C CA . LEU A 1 79 ? -6.629 1.751 2.620 1.00 97.06 79 LEU A CA 1
ATOM 641 C C . LEU A 1 79 ? -6.675 3.147 1.994 1.00 97.06 79 LEU A C 1
ATOM 643 O O . LEU A 1 79 ? -7.745 3.743 1.833 1.00 97.06 79 LEU A O 1
ATOM 647 N N . VAL A 1 80 ? -5.506 3.677 1.634 1.00 96.12 80 VAL A N 1
ATOM 648 C CA . VAL A 1 80 ? -5.379 5.020 1.059 1.00 96.12 80 VAL A CA 1
ATOM 649 C C . VAL A 1 80 ? -5.363 4.934 -0.463 1.00 96.12 80 VAL A C 1
ATOM 651 O O . VAL A 1 80 ? -4.403 4.448 -1.054 1.00 96.12 80 VAL A O 1
ATOM 654 N N . ALA A 1 81 ? -6.404 5.448 -1.117 1.00 93.31 81 ALA A N 1
ATOM 655 C CA . ALA A 1 81 ? -6.527 5.402 -2.572 1.00 93.31 81 ALA A CA 1
ATOM 656 C C . ALA A 1 81 ? -6.955 6.753 -3.158 1.00 93.31 81 ALA A C 1
ATOM 658 O O . ALA A 1 81 ? -7.814 7.462 -2.627 1.00 93.31 81 ALA A O 1
ATOM 659 N N . LYS A 1 82 ? -6.387 7.115 -4.317 1.00 88.81 82 LYS A N 1
ATOM 660 C CA . LYS A 1 82 ? -6.828 8.300 -5.077 1.00 88.81 82 LYS A CA 1
ATOM 661 C C . LYS A 1 82 ? -8.254 8.110 -5.600 1.00 88.81 82 LYS A C 1
ATOM 663 O O . LYS A 1 82 ? -9.075 9.026 -5.524 1.00 88.81 82 LYS A O 1
ATOM 668 N N . ASN A 1 83 ? -8.542 6.919 -6.121 1.00 88.19 83 ASN A N 1
ATOM 669 C CA . ASN A 1 83 ? -9.804 6.596 -6.765 1.00 88.19 83 ASN A CA 1
ATOM 670 C C . ASN A 1 83 ? -10.663 5.645 -5.916 1.00 88.19 83 ASN A C 1
ATOM 672 O O . ASN A 1 83 ? -10.850 4.484 -6.253 1.00 88.19 83 ASN A O 1
ATOM 676 N N . ILE A 1 84 ? -11.223 6.157 -4.819 1.00 91.94 84 ILE A N 1
ATOM 677 C CA . ILE A 1 84 ? -12.021 5.342 -3.885 1.00 91.94 84 ILE A CA 1
ATOM 678 C C . ILE A 1 84 ? -13.332 4.793 -4.477 1.00 91.94 84 ILE A C 1
ATOM 680 O O . ILE A 1 84 ? -13.953 3.938 -3.865 1.00 91.94 84 ILE A O 1
ATOM 684 N N . ARG A 1 85 ? -13.782 5.277 -5.646 1.00 91.00 85 ARG A N 1
ATOM 6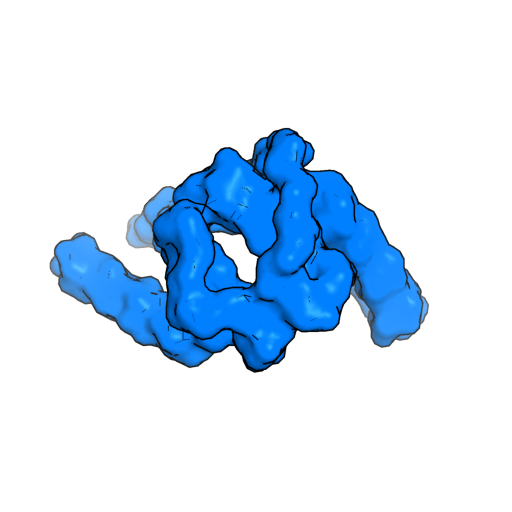85 C 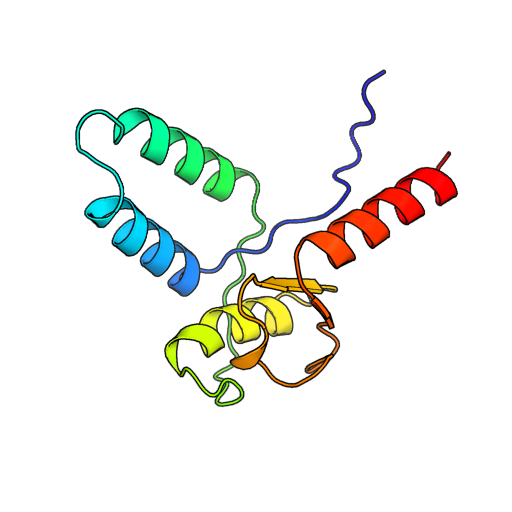CA . ARG A 1 85 ? -15.087 4.900 -6.230 1.00 91.00 85 ARG A CA 1
ATOM 686 C C . ARG A 1 85 ? -15.151 3.438 -6.684 1.00 91.00 85 ARG A C 1
ATOM 688 O O . ARG A 1 85 ? -16.237 2.939 -6.945 1.00 91.00 85 ARG A O 1
ATOM 695 N N . HIS A 1 86 ? -13.991 2.802 -6.853 1.00 90.25 86 HIS A N 1
ATOM 696 C CA . HIS A 1 86 ? -13.905 1.396 -7.232 1.00 90.25 86 HIS A CA 1
ATOM 697 C C . HIS A 1 86 ? -14.018 0.455 -6.036 1.00 90.25 86 HIS A C 1
ATOM 699 O O . HIS A 1 86 ? -14.265 -0.731 -6.219 1.00 90.25 86 HIS A O 1
ATOM 705 N N . PHE A 1 87 ? -13.852 0.981 -4.825 1.00 92.06 87 PHE A N 1
ATOM 706 C CA . PHE A 1 87 ? -13.887 0.212 -3.597 1.00 92.06 87 PHE A CA 1
ATOM 707 C C . PHE A 1 87 ? -15.276 0.278 -2.948 1.00 92.06 87 PHE A C 1
ATOM 709 O O . PHE A 1 87 ? -16.046 1.206 -3.229 1.00 92.06 87 PHE A O 1
ATOM 716 N N . PRO A 1 88 ? -15.590 -0.667 -2.045 1.00 90.19 88 PRO A N 1
ATOM 717 C CA . PRO A 1 88 ? -16.756 -0.564 -1.180 1.00 90.19 88 PRO A CA 1
ATOM 718 C C . PRO A 1 88 ? -16.806 0.790 -0.451 1.00 90.19 88 PRO A C 1
ATOM 720 O O . PRO A 1 88 ? -15.765 1.361 -0.111 1.00 90.19 88 PRO A O 1
ATOM 723 N N . PRO A 1 89 ? -18.001 1.349 -0.216 1.00 87.44 89 PRO A N 1
ATOM 724 C CA . PRO A 1 89 ? -18.117 2.665 0.387 1.00 87.44 89 PRO A CA 1
ATOM 725 C C . PRO A 1 89 ? -17.644 2.652 1.846 1.00 87.44 89 PRO A C 1
ATOM 727 O O . PRO A 1 89 ? -18.121 1.859 2.648 1.00 87.44 89 PRO A O 1
ATOM 730 N N . GLN A 1 90 ? -16.790 3.621 2.190 1.00 87.25 90 GLN A N 1
ATOM 731 C CA . GLN A 1 90 ? -16.332 3.968 3.547 1.00 87.25 90 GLN A CA 1
ATOM 732 C C . GLN A 1 90 ? -15.437 2.931 4.238 1.00 87.25 90 GLN A C 1
ATOM 734 O O . GLN A 1 90 ? -14.320 3.276 4.624 1.00 87.25 90 GLN A O 1
ATOM 739 N N . GLU A 1 91 ? -15.903 1.698 4.404 1.00 93.88 91 GLU A N 1
ATOM 740 C CA . GLU A 1 91 ? -15.213 0.657 5.164 1.00 93.88 91 GLU A CA 1
ATOM 741 C C . GLU A 1 91 ? -15.533 -0.734 4.611 1.00 93.88 91 GLU A C 1
ATOM 743 O O . GLU A 1 91 ? -16.645 -0.997 4.149 1.00 93.88 91 GLU A O 1
ATOM 748 N N . TYR A 1 92 ? -14.561 -1.641 4.680 1.00 95.69 92 TYR A N 1
ATOM 749 C CA . TYR A 1 92 ? -14.763 -3.047 4.359 1.00 95.69 92 TYR A CA 1
ATOM 750 C C . TYR A 1 92 ? -13.957 -3.933 5.307 1.00 95.69 92 TYR A C 1
ATOM 752 O O . TYR A 1 92 ? -12.738 -3.813 5.378 1.00 95.69 92 TYR A O 1
ATOM 760 N N . ALA A 1 93 ? -14.640 -4.830 6.026 1.00 94.25 93 ALA A N 1
ATOM 761 C CA . ALA A 1 93 ? -14.026 -5.763 6.976 1.00 94.25 93 ALA A CA 1
ATOM 762 C C . ALA A 1 93 ? -13.041 -5.093 7.967 1.00 94.25 93 ALA A C 1
ATOM 764 O O . ALA A 1 93 ? -11.968 -5.626 8.235 1.00 94.25 93 ALA A O 1
ATOM 765 N N . GLY A 1 94 ? -13.400 -3.915 8.496 1.00 94.31 94 GLY A N 1
ATOM 766 C CA . GLY A 1 94 ? -12.571 -3.139 9.429 1.00 94.31 94 GLY A CA 1
ATOM 767 C C . GLY A 1 94 ? -11.572 -2.179 8.772 1.00 94.31 94 GLY A C 1
ATOM 768 O O . GLY A 1 94 ? -11.002 -1.336 9.460 1.00 94.31 94 GLY A O 1
ATOM 769 N N . VAL A 1 95 ? -11.381 -2.253 7.450 1.00 97.19 95 VAL A N 1
ATOM 770 C CA . VAL A 1 95 ? -10.453 -1.390 6.705 1.00 97.19 95 VAL A CA 1
ATOM 771 C C . VAL A 1 95 ? -11.167 -0.124 6.241 1.00 97.19 95 VAL A C 1
ATOM 773 O O . VAL A 1 95 ? -12.063 -0.190 5.393 1.00 97.19 95 VAL A O 1
ATOM 776 N N . LYS A 1 96 ? -10.742 1.049 6.721 1.00 97.12 96 LYS A N 1
ATOM 777 C CA . LYS A 1 96 ? -11.300 2.341 6.290 1.00 97.12 96 LYS A CA 1
ATOM 778 C C . LYS A 1 96 ? -10.705 2.777 4.958 1.00 97.12 96 LYS A C 1
ATOM 780 O O . LYS A 1 96 ? -9.495 2.940 4.825 1.00 97.12 96 LYS A O 1
ATOM 785 N N . ILE A 1 97 ? -11.550 3.049 3.974 1.00 96.69 97 ILE A N 1
ATOM 786 C CA . ILE A 1 97 ? -11.113 3.424 2.627 1.00 96.69 97 ILE A CA 1
ATOM 787 C C . ILE A 1 97 ? -11.159 4.943 2.491 1.00 96.69 97 ILE A C 1
ATOM 789 O O . ILE A 1 97 ? -12.225 5.566 2.485 1.00 96.69 97 ILE A O 1
ATOM 793 N N . VAL A 1 98 ? -9.985 5.563 2.381 1.00 96.44 98 VAL A N 1
ATOM 794 C CA . VAL A 1 98 ? -9.837 7.020 2.470 1.00 96.44 98 VAL A CA 1
ATOM 795 C C . VAL A 1 98 ? -8.994 7.591 1.334 1.00 96.44 98 VAL A C 1
ATOM 797 O O . VAL A 1 98 ? -8.150 6.928 0.736 1.00 96.44 98 VAL A O 1
ATOM 800 N N . ARG A 1 99 ? -9.203 8.877 1.037 1.00 96.00 99 ARG A N 1
ATOM 801 C CA . ARG A 1 99 ? -8.281 9.646 0.187 1.00 96.00 99 ARG A CA 1
ATOM 802 C C . ARG A 1 99 ? -7.101 10.147 1.012 1.00 96.00 99 ARG A C 1
ATOM 804 O O . ARG A 1 99 ? -7.252 10.394 2.206 1.00 96.00 99 ARG A O 1
ATOM 811 N N . ILE A 1 100 ? -5.978 10.425 0.344 1.00 95.25 100 ILE A N 1
ATOM 812 C CA . ILE A 1 100 ? -4.741 10.902 0.986 1.00 95.25 100 ILE A CA 1
ATOM 813 C C . ILE A 1 100 ? -4.959 12.098 1.919 1.00 95.25 100 ILE A C 1
ATOM 815 O O . ILE A 1 100 ? -4.477 12.081 3.040 1.00 95.25 100 ILE A O 1
ATOM 819 N N . ARG A 1 101 ? -5.774 13.087 1.519 1.00 94.88 101 ARG A N 1
ATOM 820 C CA . ARG A 1 101 ? -6.094 14.246 2.368 1.00 94.88 101 ARG A CA 1
ATOM 821 C C . ARG A 1 101 ? -6.655 13.821 3.725 1.00 94.88 101 ARG A C 1
ATOM 823 O O . ARG A 1 101 ? -6.261 14.367 4.745 1.00 94.88 101 ARG A O 1
ATOM 830 N N . LYS A 1 102 ? -7.569 12.847 3.736 1.00 94.69 102 LYS A N 1
ATOM 831 C CA . LYS A 1 102 ? -8.195 12.391 4.974 1.00 94.69 102 LYS A CA 1
ATOM 832 C C . LYS A 1 102 ? -7.224 11.596 5.840 1.00 94.69 102 LYS A C 1
ATOM 834 O O . LYS A 1 102 ? -7.282 11.709 7.055 1.00 94.69 102 LYS A O 1
ATOM 839 N N . PHE A 1 103 ? -6.346 10.819 5.214 1.00 95.38 103 PHE A N 1
ATOM 840 C CA . PHE A 1 103 ? -5.296 10.095 5.921 1.00 95.38 103 PHE A CA 1
ATOM 841 C C . PHE A 1 103 ? -4.301 11.055 6.589 1.00 95.38 103 PHE A C 1
ATOM 843 O O . PHE A 1 103 ? -4.009 10.893 7.766 1.00 95.38 103 PHE A O 1
ATOM 850 N N . LEU A 1 104 ? -3.877 12.118 5.897 1.00 94.06 104 LEU A N 1
ATOM 851 C CA . LEU A 1 104 ? -3.017 13.155 6.481 1.00 94.06 104 LEU A CA 1
ATOM 852 C C . LEU A 1 104 ? -3.676 13.843 7.690 1.00 94.06 104 LEU A C 1
ATOM 854 O O . LEU A 1 104 ? -3.033 13.993 8.720 1.00 94.06 104 LEU A O 1
ATOM 858 N N . GLU A 1 105 ? -4.976 14.161 7.618 1.00 94.94 105 GLU A N 1
ATOM 859 C CA . GLU A 1 105 ? -5.723 14.690 8.775 1.00 94.94 105 GLU A CA 1
ATOM 860 C C . GLU A 1 105 ? -5.737 13.728 9.977 1.00 94.94 105 GLU A C 1
ATOM 862 O O . GLU A 1 105 ? -5.834 14.181 11.116 1.00 94.94 105 GLU A O 1
ATOM 867 N N . VAL A 1 106 ? -5.704 12.409 9.747 1.00 92.69 106 VAL A N 1
ATOM 868 C CA . VAL A 1 106 ? -5.612 11.407 10.823 1.00 92.69 106 VAL A CA 1
ATOM 869 C C . VAL A 1 106 ? -4.222 11.445 11.450 1.00 92.69 106 VAL A C 1
ATOM 871 O O . VAL A 1 106 ? -4.128 11.545 12.670 1.00 92.69 106 VAL A O 1
ATOM 874 N N . LEU A 1 107 ? -3.164 11.447 10.634 1.00 91.25 107 LEU A N 1
ATOM 875 C CA . LEU A 1 107 ? -1.782 11.500 11.121 1.00 91.25 107 LEU A CA 1
ATOM 876 C C . LEU A 1 107 ? -1.510 12.775 11.937 1.00 91.25 107 LEU A C 1
ATOM 878 O O . LEU A 1 107 ? -0.973 12.691 13.036 1.00 91.25 107 LEU A O 1
ATOM 882 N N . GLU A 1 108 ? -1.973 13.936 11.462 1.00 90.94 108 GLU A N 1
ATOM 883 C CA . GLU A 1 108 ? -1.847 15.214 12.185 1.00 90.94 108 GLU A CA 1
ATOM 884 C C . GLU A 1 108 ? -2.562 15.212 13.546 1.00 90.94 108 GLU A C 1
ATOM 886 O O . GLU A 1 108 ? -2.168 15.930 14.466 1.00 90.94 108 GLU A O 1
ATOM 891 N N . ARG A 1 109 ? -3.660 14.459 13.679 1.00 89.12 109 ARG A N 1
ATOM 892 C CA . ARG A 1 109 ? -4.377 14.318 14.956 1.00 89.12 109 ARG A CA 1
ATOM 893 C C . ARG A 1 109 ? -3.636 13.380 15.896 1.00 89.12 109 ARG A C 1
ATOM 895 O O . ARG A 1 109 ? -3.466 13.732 17.056 1.00 89.12 109 ARG A O 1
ATOM 902 N N . MET A 1 110 ? -3.155 12.248 15.385 1.00 85.88 110 MET A N 1
ATOM 903 C CA . MET A 1 110 ? -2.370 11.290 16.166 1.00 85.88 110 MET A CA 1
ATOM 904 C C . MET A 1 110 ? -1.098 11.937 16.723 1.00 85.88 110 MET A C 1
ATOM 906 O O . MET A 1 110 ? -0.796 11.772 17.899 1.00 85.88 110 MET A O 1
ATOM 910 N N . GLU A 1 111 ? -0.398 12.747 15.925 1.00 82.88 111 GLU A N 1
ATOM 911 C CA . GLU A 1 111 ? 0.787 13.482 16.386 1.00 82.88 111 GLU A CA 1
ATOM 912 C C . GLU A 1 111 ? 0.470 14.421 17.565 1.00 82.88 111 GLU A C 1
ATOM 914 O O . GLU A 1 111 ? 1.246 14.499 18.517 1.00 82.88 111 GLU A O 1
ATOM 919 N N . LYS A 1 112 ? -0.691 15.092 17.540 1.00 81.06 112 LYS A N 1
ATOM 920 C CA . LYS A 1 112 ? -1.142 15.997 18.614 1.00 81.06 112 LYS A CA 1
ATOM 921 C C . LYS A 1 112 ? -1.578 15.273 19.883 1.00 81.06 112 LYS A C 1
ATOM 923 O O . LYS A 1 112 ? -1.487 15.859 20.950 1.00 81.06 112 LYS A O 1
ATOM 928 N N . GLU A 1 113 ? -2.077 14.047 19.773 1.00 75.88 113 GLU A N 1
ATOM 929 C CA . GLU A 1 113 ? -2.471 13.227 20.927 1.00 75.88 113 GLU A CA 1
ATOM 930 C C . GLU A 1 113 ? -1.255 12.600 21.635 1.00 75.88 113 GLU A C 1
ATOM 932 O O . GLU A 1 113 ? -1.339 12.253 22.811 1.00 75.88 113 GLU A O 1
ATOM 937 N N . ILE A 1 114 ? -0.123 12.483 20.930 1.00 67.69 114 ILE A N 1
ATOM 938 C CA . ILE A 1 114 ? 1.157 11.950 21.434 1.00 67.69 114 ILE A CA 1
ATOM 939 C C . ILE A 1 114 ? 2.104 13.082 21.912 1.00 67.69 114 ILE A C 1
ATOM 941 O O . ILE A 1 114 ? 3.163 12.823 22.498 1.00 67.69 114 ILE A O 1
ATOM 945 N N . SER A 1 115 ? 1.766 14.351 21.648 1.00 58.97 115 SER A N 1
ATOM 946 C CA . SER A 1 115 ? 2.532 15.539 22.065 1.00 58.97 115 SER A CA 1
ATOM 947 C C . SER A 1 115 ? 2.009 16.160 23.353 1.00 58.97 115 SER A C 1
ATOM 949 O O . SER A 1 115 ? 2.861 16.805 24.006 1.00 58.97 115 SER A O 1
#

Sequence (115 aa):
MTREDDYFQLLLSQPIWSEYRAVADWLIPASKQPEKDRILEILRLQAAWIQPASRLQACSDISDNRFLECAVDGKADYLVAKNIRHFPPQEYAGVKIVRIRKFLEVLERMEKEIS

pLDDT: mean 91.18, std 11.64, range [32.31, 98.25]